Protein AF-A0AAW8CH54-F1 (afdb_monomer_lite)

Radius of gyration: 18.56 Å; chains: 1; bounding box: 41×21×56 Å

pLDDT: mean 78.6, std 15.04, range [51.03, 94.31]

Sequence (72 aa):
MIYSIEELKQKIRSLDEKIETAQSQVSFNGRSVSYQVSEWTKQRDRYQRMLDEQLALTKSNAKKHRIKYARF

Structure (mmCIF, N/CA/C/O backbone):
data_AF-A0AAW8CH54-F1
#
_entry.id   AF-A0AAW8CH54-F1
#
loop_
_atom_site.group_PDB
_atom_site.id
_atom_site.type_symbol
_atom_site.label_atom_id
_atom_site.label_alt_id
_atom_site.label_comp_id
_atom_site.label_asym_id
_atom_site.label_entity_id
_atom_site.label_seq_id
_atom_site.pdbx_PDB_ins_code
_atom_site.Cartn_x
_atom_site.Cartn_y
_atom_site.Cartn_z
_atom_site.occupancy
_atom_site.B_iso_or_equiv
_atom_site.auth_seq_id
_atom_site.auth_comp_id
_atom_site.auth_asym_id
_atom_site.auth_atom_id
_atom_site.pdbx_PDB_model_num
ATOM 1 N N . MET A 1 1 ? -8.898 -10.436 11.306 1.00 59.25 1 MET A N 1
ATOM 2 C CA . MET A 1 1 ? -8.003 -9.607 10.466 1.00 59.25 1 MET A CA 1
ATOM 3 C C . MET A 1 1 ? -6.612 -10.199 10.548 1.00 59.25 1 MET A C 1
ATOM 5 O O . MET A 1 1 ? -6.199 -10.517 11.651 1.00 59.25 1 MET A O 1
ATOM 9 N N . ILE A 1 2 ? -5.945 -10.408 9.410 1.00 79.44 2 ILE A N 1
ATOM 10 C CA . ILE A 1 2 ? -4.650 -11.115 9.347 1.00 79.44 2 ILE A CA 1
ATOM 11 C C . ILE A 1 2 ? -3.464 -10.180 9.663 1.00 79.44 2 ILE A C 1
ATOM 13 O O . ILE A 1 2 ? -2.421 -10.663 10.077 1.00 79.44 2 ILE A O 1
ATOM 17 N N . TYR A 1 3 ? -3.631 -8.858 9.522 1.00 84.44 3 TYR A N 1
ATOM 18 C CA . TYR A 1 3 ? -2.585 -7.858 9.777 1.00 84.44 3 TYR A CA 1
ATOM 19 C C . TYR A 1 3 ? -3.039 -6.805 10.790 1.00 84.44 3 TYR A C 1
ATOM 21 O O . TYR A 1 3 ? -4.202 -6.389 10.768 1.00 84.44 3 TYR A O 1
ATOM 29 N N . SER A 1 4 ? -2.123 -6.359 11.645 1.00 87.94 4 SER A N 1
ATOM 30 C CA . SER A 1 4 ? -2.302 -5.228 12.559 1.00 87.94 4 SER A CA 1
ATOM 31 C C . SER A 1 4 ? -2.149 -3.876 11.845 1.00 87.94 4 SER A C 1
ATOM 33 O O . SER A 1 4 ? -1.598 -3.795 10.747 1.00 87.94 4 SER A O 1
ATOM 35 N N . ILE A 1 5 ? -2.601 -2.793 12.491 1.00 87.62 5 ILE A N 1
ATOM 36 C CA . ILE A 1 5 ? -2.456 -1.415 11.982 1.00 87.62 5 ILE A CA 1
ATOM 37 C C . ILE A 1 5 ? -0.988 -1.099 11.668 1.00 87.62 5 ILE A C 1
ATOM 39 O O . ILE A 1 5 ? -0.692 -0.497 10.636 1.00 87.62 5 ILE A O 1
ATOM 43 N N . GLU A 1 6 ? -0.068 -1.495 12.550 1.00 89.00 6 GLU A N 1
ATOM 44 C CA . GLU A 1 6 ? 1.356 -1.194 12.386 1.00 89.00 6 GLU A CA 1
ATOM 45 C C . GLU A 1 6 ? 1.968 -2.000 11.236 1.00 89.00 6 GLU A C 1
ATOM 47 O O . GLU A 1 6 ? 2.689 -1.445 10.408 1.00 89.00 6 GLU A O 1
ATOM 52 N N . GLU A 1 7 ? 1.590 -3.273 11.098 1.00 90.44 7 GLU A N 1
ATOM 53 C CA . GLU A 1 7 ? 2.001 -4.108 9.963 1.00 90.44 7 GLU A CA 1
ATOM 54 C C . GLU A 1 7 ? 1.469 -3.565 8.632 1.00 90.44 7 GLU A C 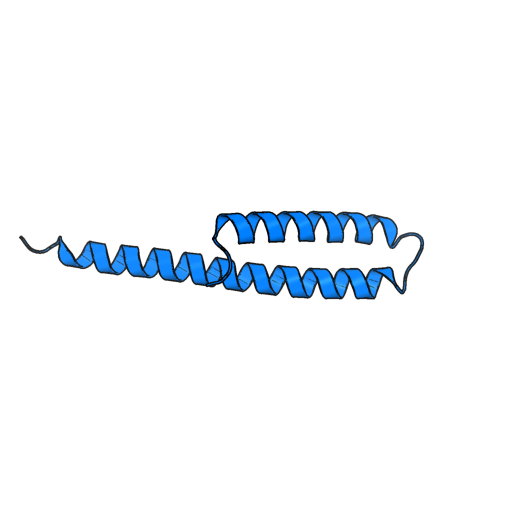1
ATOM 56 O O . GLU A 1 7 ? 2.200 -3.539 7.643 1.00 90.44 7 GLU A O 1
ATOM 61 N N . LEU A 1 8 ? 0.218 -3.091 8.588 1.00 90.62 8 LEU A N 1
ATOM 62 C CA . LEU A 1 8 ? -0.347 -2.461 7.391 1.00 90.62 8 LEU A CA 1
ATOM 63 C C . LEU A 1 8 ? 0.429 -1.196 7.013 1.00 90.62 8 LEU A C 1
ATOM 65 O O . LEU A 1 8 ? 0.778 -1.024 5.847 1.00 90.62 8 LEU A O 1
ATOM 69 N N . LYS A 1 9 ? 0.774 -0.346 7.988 1.00 91.19 9 LYS A N 1
ATOM 70 C CA . LYS A 1 9 ? 1.597 0.850 7.750 1.00 91.19 9 LYS A CA 1
ATOM 71 C C . LYS A 1 9 ? 2.994 0.507 7.239 1.00 91.19 9 LYS A C 1
ATOM 73 O O . LYS A 1 9 ? 3.474 1.170 6.324 1.00 91.19 9 LYS A O 1
ATOM 78 N N . GLN A 1 10 ? 3.652 -0.497 7.819 1.00 93.44 10 GLN A N 1
ATOM 79 C CA . GLN A 1 10 ? 4.974 -0.942 7.368 1.00 93.44 10 GLN A CA 1
ATOM 80 C C . GLN A 1 10 ? 4.920 -1.501 5.943 1.00 93.44 10 GLN A C 1
ATOM 82 O O . GLN A 1 10 ? 5.763 -1.165 5.113 1.00 93.44 10 GLN A O 1
ATOM 87 N N . LYS A 1 11 ? 3.895 -2.300 5.626 1.00 92.12 11 LYS A N 1
ATOM 88 C CA . LYS A 1 11 ? 3.687 -2.836 4.276 1.00 92.12 11 LYS A CA 1
ATOM 89 C C . LYS A 1 11 ? 3.418 -1.751 3.240 1.00 92.12 11 LYS A C 1
ATOM 91 O O . LYS A 1 11 ? 3.956 -1.845 2.142 1.00 92.12 11 LYS A O 1
ATOM 96 N N . ILE A 1 12 ? 2.616 -0.740 3.580 1.00 92.75 12 ILE A N 1
ATOM 97 C CA . ILE A 1 12 ? 2.361 0.414 2.706 1.00 92.75 12 ILE A CA 1
ATOM 98 C C . ILE A 1 12 ? 3.668 1.161 2.434 1.00 92.75 12 ILE A C 1
ATOM 100 O O . ILE A 1 12 ? 4.007 1.334 1.270 1.00 92.75 12 ILE A O 1
ATOM 104 N N . ARG A 1 13 ? 4.455 1.488 3.472 1.00 94.00 13 ARG A N 1
ATOM 105 C CA . ARG A 1 13 ? 5.759 2.157 3.300 1.00 94.00 13 ARG A CA 1
ATOM 106 C C . ARG A 1 13 ? 6.713 1.361 2.409 1.00 94.00 13 ARG A C 1
ATOM 108 O O . ARG A 1 13 ? 7.268 1.912 1.470 1.00 94.00 13 ARG A O 1
ATOM 115 N N . SER A 1 14 ? 6.841 0.055 2.645 1.00 94.06 14 SER A N 1
ATOM 116 C CA . SER A 1 14 ? 7.699 -0.805 1.818 1.00 94.06 14 SER A CA 1
ATOM 117 C C . SER A 1 14 ? 7.242 -0.872 0.355 1.00 94.06 14 SER A C 1
ATOM 119 O O . SER A 1 14 ? 8.070 -0.991 -0.547 1.00 94.06 14 SER A O 1
ATOM 121 N N . LEU A 1 15 ? 5.930 -0.827 0.098 1.00 92.62 15 LEU A N 1
ATOM 122 C CA . LEU A 1 15 ? 5.402 -0.775 -1.265 1.00 92.62 15 LEU A CA 1
ATOM 123 C C . LEU A 1 15 ? 5.630 0.588 -1.915 1.00 92.62 15 LEU A C 1
ATOM 125 O O . LEU A 1 15 ? 6.013 0.615 -3.079 1.00 92.62 15 LEU A O 1
ATOM 129 N N . ASP A 1 16 ? 5.439 1.682 -1.179 1.00 91.25 16 ASP A N 1
ATOM 130 C CA . ASP A 1 16 ? 5.699 3.037 -1.672 1.00 91.25 16 ASP A CA 1
ATOM 131 C C . ASP A 1 16 ? 7.184 3.191 -2.067 1.00 91.25 16 ASP A C 1
ATOM 133 O O . ASP A 1 16 ? 7.472 3.598 -3.191 1.00 91.25 16 ASP A O 1
ATOM 137 N N . GLU A 1 17 ? 8.123 2.728 -1.231 1.00 92.62 17 GLU A N 1
ATOM 138 C CA . GLU A 1 17 ? 9.568 2.718 -1.540 1.00 92.62 17 GLU A CA 1
ATOM 139 C C . GLU A 1 17 ? 9.898 1.900 -2.802 1.00 92.62 17 GLU A C 1
ATOM 141 O O . GLU A 1 17 ? 10.704 2.311 -3.644 1.00 92.62 17 GLU A O 1
ATOM 146 N N . LYS A 1 18 ? 9.262 0.732 -2.974 1.00 90.12 18 LYS A N 1
ATOM 147 C CA . LYS A 1 18 ? 9.440 -0.109 -4.171 1.00 90.12 18 LYS A CA 1
ATOM 148 C C . LYS A 1 18 ? 8.904 0.568 -5.426 1.00 90.12 18 LYS A C 1
ATOM 150 O O . LYS A 1 18 ? 9.556 0.506 -6.467 1.00 90.12 18 LYS A O 1
ATOM 155 N N . ILE A 1 19 ? 7.735 1.201 -5.333 1.00 88.75 19 ILE A N 1
ATOM 156 C CA . ILE A 1 19 ? 7.125 1.949 -6.435 1.00 88.75 19 ILE A CA 1
ATOM 157 C C . ILE A 1 19 ? 8.033 3.108 -6.841 1.00 88.75 19 ILE A C 1
ATOM 159 O O . ILE A 1 19 ? 8.321 3.240 -8.026 1.00 88.75 19 ILE A O 1
ATOM 163 N N . GLU A 1 20 ? 8.533 3.889 -5.884 1.00 88.56 20 GLU A N 1
ATOM 164 C CA . GLU A 1 20 ? 9.428 5.023 -6.136 1.00 88.56 20 GLU A CA 1
ATOM 165 C C . GLU A 1 20 ? 10.750 4.577 -6.784 1.00 88.56 20 GLU A C 1
ATOM 167 O O . GLU A 1 20 ? 11.194 5.143 -7.789 1.00 88.56 20 GLU A O 1
ATOM 172 N N . THR A 1 21 ? 11.336 3.490 -6.274 1.00 88.19 21 THR A N 1
ATOM 173 C CA . THR A 1 21 ? 12.563 2.900 -6.831 1.00 88.19 21 THR A CA 1
ATOM 174 C C . THR A 1 21 ? 12.345 2.426 -8.267 1.00 88.19 21 THR A C 1
ATOM 176 O O . THR A 1 21 ? 13.141 2.731 -9.156 1.00 88.19 21 THR A O 1
ATOM 179 N N . ALA A 1 22 ? 11.251 1.705 -8.526 1.00 84.50 22 ALA A N 1
ATOM 180 C CA . ALA A 1 22 ? 10.939 1.238 -9.870 1.00 84.50 22 ALA A CA 1
ATOM 181 C C . ALA A 1 22 ? 10.605 2.388 -10.817 1.00 84.50 22 ALA A C 1
ATOM 183 O O . ALA A 1 22 ? 11.118 2.396 -11.929 1.00 84.50 22 ALA A O 1
ATOM 184 N N . GLN A 1 23 ? 9.815 3.378 -10.396 1.00 81.31 23 GLN A N 1
ATOM 185 C CA . GLN A 1 23 ? 9.515 4.568 -11.198 1.00 81.31 23 GLN A CA 1
ATOM 186 C C . GLN A 1 23 ? 10.789 5.325 -11.588 1.00 81.31 23 GLN A C 1
ATOM 188 O O . GLN A 1 23 ? 10.919 5.736 -12.739 1.00 81.31 23 GLN A O 1
ATOM 193 N N . SER A 1 24 ? 11.769 5.409 -10.686 1.00 78.81 24 SER A N 1
ATOM 194 C CA . SER A 1 24 ? 13.090 5.979 -10.982 1.00 78.81 24 SER A CA 1
ATOM 195 C C . SER A 1 24 ? 13.861 5.162 -12.037 1.00 78.81 24 SER A C 1
ATOM 197 O O . SER A 1 24 ? 14.557 5.730 -12.882 1.00 78.81 24 SER A O 1
ATOM 199 N N . GLN A 1 25 ? 13.683 3.835 -12.058 1.00 71.31 25 GLN A N 1
ATOM 200 C CA . GLN A 1 25 ? 14.264 2.920 -13.055 1.00 71.31 25 GLN A CA 1
ATOM 201 C C . GLN A 1 25 ? 13.493 2.848 -14.391 1.00 71.31 25 GLN A C 1
ATOM 203 O O . GLN A 1 25 ? 14.057 2.401 -15.394 1.00 71.31 25 GLN A O 1
ATOM 208 N N . VAL A 1 26 ? 12.225 3.292 -14.455 1.00 57.16 26 VAL A N 1
ATOM 209 C CA . VAL A 1 26 ? 11.413 3.313 -15.699 1.00 57.16 26 VAL A CA 1
ATOM 210 C C . VAL A 1 26 ? 12.088 4.131 -16.804 1.00 57.16 26 VAL A C 1
ATOM 212 O O . VAL A 1 26 ? 11.873 3.836 -17.980 1.00 57.16 26 VAL A O 1
ATOM 215 N N . SER A 1 27 ? 12.961 5.081 -16.448 1.00 57.78 27 SER A N 1
ATOM 216 C CA . SER A 1 27 ? 13.779 5.856 -17.390 1.00 57.78 27 SER A CA 1
ATOM 217 C C . SER A 1 27 ? 14.641 4.996 -18.335 1.00 57.78 27 SER A C 1
ATOM 219 O O . SER A 1 27 ? 15.059 5.503 -19.373 1.00 57.78 27 SER A O 1
ATOM 221 N N . PHE A 1 28 ? 14.851 3.702 -18.042 1.00 54.19 28 PHE A N 1
ATOM 222 C CA . PHE A 1 28 ? 15.702 2.810 -18.842 1.00 54.19 28 PHE A CA 1
ATOM 223 C C . PHE A 1 28 ? 15.001 1.561 -19.437 1.00 54.19 28 PHE A C 1
ATOM 225 O O . PHE A 1 28 ? 15.470 1.048 -20.446 1.00 54.19 28 PHE A O 1
ATOM 232 N N . ASN A 1 29 ? 13.876 1.068 -18.879 1.00 57.34 29 ASN A N 1
ATOM 233 C CA . ASN A 1 29 ? 13.317 -0.279 -19.183 1.00 57.34 29 ASN A CA 1
ATOM 234 C C . ASN A 1 29 ? 11.770 -0.333 -19.368 1.00 57.34 29 ASN A C 1
ATOM 236 O O . ASN A 1 29 ? 11.089 -1.233 -18.869 1.00 57.34 29 ASN A O 1
ATOM 240 N N . GLY A 1 30 ? 11.192 0.639 -20.082 1.00 62.12 30 GLY A N 1
ATOM 241 C CA . GLY A 1 30 ? 9.775 1.068 -20.086 1.00 62.12 30 GLY A CA 1
ATOM 242 C C . GLY A 1 30 ? 8.596 0.109 -20.384 1.00 62.12 30 GLY A C 1
ATOM 243 O O . GLY A 1 30 ? 7.528 0.608 -20.725 1.00 62.12 30 GLY A O 1
ATOM 244 N N . ARG A 1 31 ? 8.686 -1.224 -20.244 1.00 62.62 31 ARG A N 1
ATOM 245 C CA . ARG A 1 31 ? 7.502 -2.122 -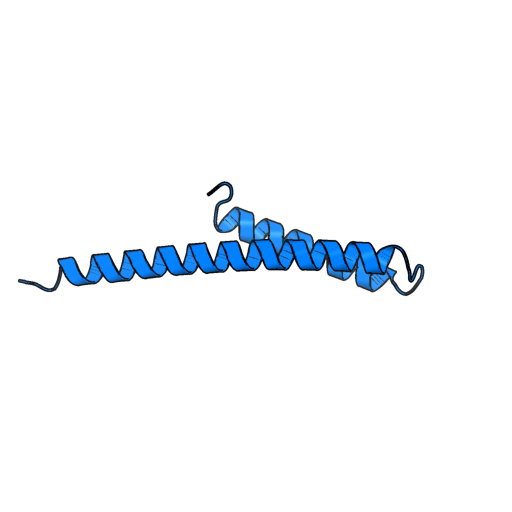20.364 1.00 62.62 31 ARG A CA 1
ATOM 246 C C . ARG A 1 31 ? 7.273 -3.044 -19.168 1.00 62.62 31 ARG A C 1
ATOM 248 O O . ARG A 1 31 ? 6.167 -3.086 -18.638 1.00 62.62 31 ARG A O 1
ATOM 255 N N . SER A 1 32 ? 8.300 -3.747 -18.705 1.00 64.44 32 SER A N 1
ATOM 256 C CA . SER A 1 32 ? 8.205 -4.656 -17.550 1.00 64.44 32 SER A CA 1
ATOM 257 C C . SER A 1 32 ? 7.993 -3.902 -16.234 1.00 64.44 32 SER A C 1
ATOM 259 O O . SER A 1 32 ? 7.210 -4.330 -15.387 1.00 64.44 32 SER A O 1
ATOM 261 N N . VAL A 1 33 ? 8.619 -2.733 -16.104 1.00 68.31 33 VAL A N 1
ATOM 262 C CA . VAL A 1 33 ? 8.541 -1.904 -14.897 1.00 68.31 33 VAL A CA 1
ATOM 263 C C . VAL A 1 33 ? 7.146 -1.285 -14.719 1.00 68.31 33 VAL A C 1
ATOM 265 O O . VAL A 1 33 ? 6.649 -1.196 -13.601 1.00 68.31 33 VAL A O 1
ATOM 268 N N . SER A 1 34 ? 6.455 -0.939 -15.813 1.00 77.25 34 SER A N 1
ATOM 269 C CA . SER A 1 34 ? 5.0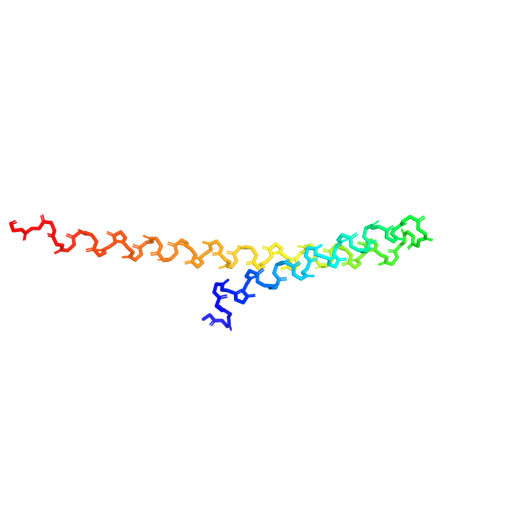98 -0.366 -15.758 1.00 77.25 34 SER A CA 1
ATOM 270 C C . SER A 1 34 ? 4.069 -1.348 -15.181 1.00 77.25 34 SER A C 1
ATOM 272 O O . SER A 1 34 ? 3.256 -0.971 -14.334 1.00 77.25 34 SER A O 1
ATOM 274 N N . TYR A 1 35 ? 4.145 -2.627 -15.567 1.00 83.38 35 TYR A N 1
ATOM 275 C CA . TYR A 1 35 ? 3.281 -3.670 -15.012 1.00 83.38 35 TYR A CA 1
ATOM 276 C C . TYR A 1 35 ? 3.560 -3.915 -13.522 1.00 83.38 35 TYR A C 1
ATOM 278 O O . TYR A 1 35 ? 2.628 -3.966 -12.722 1.00 83.38 35 TYR A O 1
ATOM 286 N N . GLN A 1 36 ? 4.834 -4.008 -13.127 1.00 83.44 36 GLN A N 1
ATOM 287 C CA . GLN A 1 36 ? 5.216 -4.215 -11.725 1.00 83.44 36 GLN A CA 1
ATOM 288 C C . GLN A 1 36 ? 4.775 -3.055 -10.828 1.00 83.44 36 GLN A C 1
ATOM 290 O O . GLN A 1 36 ? 4.185 -3.292 -9.775 1.00 83.44 36 GLN A O 1
ATOM 295 N N . VAL A 1 37 ? 4.983 -1.813 -11.279 1.00 87.44 37 VAL A N 1
ATOM 296 C CA . VAL A 1 37 ? 4.495 -0.615 -10.585 1.00 87.44 37 VAL A CA 1
ATOM 297 C C . VAL A 1 37 ? 2.977 -0.674 -10.433 1.00 87.44 37 VAL A C 1
ATOM 299 O O . VAL A 1 37 ? 2.483 -0.499 -9.325 1.00 87.44 37 VAL A O 1
ATOM 302 N N . SER A 1 38 ? 2.235 -1.008 -11.497 1.00 88.38 38 SER A N 1
ATOM 303 C CA . SER A 1 38 ? 0.773 -1.136 -11.436 1.00 88.38 38 SER A CA 1
ATOM 304 C C . SER A 1 38 ? 0.312 -2.170 -10.401 1.00 88.38 38 SER A C 1
ATOM 306 O O . SER A 1 38 ? -0.604 -1.904 -9.619 1.00 88.38 38 SER A O 1
ATOM 308 N N . GLU A 1 39 ? 0.953 -3.338 -10.352 1.00 90.88 39 GLU A N 1
ATOM 309 C CA . GLU A 1 39 ? 0.614 -4.386 -9.387 1.00 90.88 39 GLU A CA 1
ATOM 310 C C . GLU A 1 39 ? 0.940 -3.983 -7.943 1.00 90.88 39 GLU A C 1
ATOM 312 O O . GLU A 1 39 ? 0.136 -4.230 -7.036 1.00 90.88 39 GLU A O 1
ATOM 317 N N . TRP A 1 40 ? 2.072 -3.313 -7.714 1.00 92.38 40 TRP A N 1
ATOM 318 C CA . TRP A 1 40 ? 2.418 -2.782 -6.396 1.00 92.38 40 TRP A CA 1
ATOM 319 C C . TRP A 1 40 ? 1.466 -1.673 -5.955 1.00 92.38 40 TRP A C 1
ATOM 321 O O . TRP A 1 40 ? 1.017 -1.699 -4.809 1.00 92.38 40 TRP A O 1
ATOM 331 N N . THR A 1 41 ? 1.066 -0.768 -6.853 1.00 91.19 41 THR A N 1
ATOM 332 C CA . THR A 1 41 ? 0.061 0.264 -6.559 1.00 91.19 41 THR A CA 1
ATOM 333 C C . THR A 1 41 ? -1.272 -0.368 -6.154 1.00 91.19 41 THR A C 1
ATOM 335 O O . THR A 1 41 ? -1.828 -0.019 -5.115 1.00 91.19 41 THR A O 1
ATOM 338 N N . LYS A 1 42 ? -1.751 -1.385 -6.885 1.00 94.31 42 LYS A N 1
ATOM 339 C CA . LYS A 1 42 ? -2.978 -2.116 -6.513 1.00 94.31 42 LYS A CA 1
ATOM 340 C C . LYS A 1 42 ? -2.864 -2.781 -5.140 1.00 94.31 42 LYS A C 1
ATOM 342 O O . LYS A 1 42 ? -3.837 -2.809 -4.386 1.00 94.31 42 LYS A O 1
ATOM 347 N N . GLN A 1 43 ? -1.706 -3.358 -4.810 1.00 92.19 43 GLN A N 1
ATOM 348 C CA . GLN A 1 43 ? -1.466 -3.945 -3.487 1.00 92.19 43 GLN A CA 1
ATOM 349 C C . GLN A 1 43 ? -1.477 -2.885 -2.383 1.00 92.19 43 GLN A C 1
ATOM 351 O O . GLN A 1 43 ? -2.101 -3.097 -1.342 1.00 92.19 43 GLN A O 1
ATOM 356 N N . ARG A 1 44 ? -0.839 -1.742 -2.630 1.00 93.88 44 ARG A N 1
ATOM 357 C CA . ARG A 1 44 ? -0.781 -0.605 -1.713 1.00 93.88 44 ARG A CA 1
ATOM 358 C C . ARG A 1 44 ? -2.175 -0.055 -1.426 1.00 93.88 44 ARG A C 1
ATOM 360 O O . ARG A 1 44 ? -2.533 0.103 -0.263 1.00 93.88 44 ARG A O 1
ATOM 367 N N . ASP A 1 45 ? -3.001 0.112 -2.456 1.00 92.94 45 ASP A N 1
ATOM 368 C CA . ASP A 1 45 ? -4.387 0.570 -2.309 1.00 92.94 45 ASP A CA 1
ATOM 369 C C . ASP A 1 45 ? -5.253 -0.413 -1.515 1.00 92.94 45 ASP A C 1
ATOM 371 O O . ASP A 1 45 ? -6.093 0.000 -0.713 1.00 92.94 45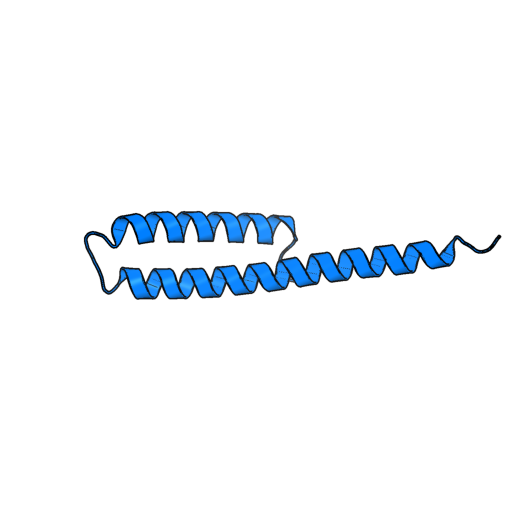 ASP A O 1
ATOM 375 N N . ARG A 1 46 ? -5.040 -1.725 -1.684 1.00 93.19 46 ARG A N 1
ATOM 376 C CA . ARG A 1 46 ? -5.720 -2.736 -0.859 1.00 93.19 46 ARG A CA 1
ATOM 377 C C . ARG A 1 46 ? -5.343 -2.603 0.613 1.00 93.19 46 ARG A C 1
ATOM 379 O O . ARG A 1 46 ? -6.236 -2.584 1.457 1.00 93.19 46 ARG A O 1
ATOM 386 N N . TYR A 1 47 ? -4.053 -2.481 0.926 1.00 92.06 47 TYR A N 1
ATOM 387 C CA . TYR A 1 47 ? -3.615 -2.303 2.312 1.00 92.06 47 TYR A CA 1
ATOM 388 C C . TYR A 1 47 ? -4.090 -0.977 2.909 1.00 92.06 47 TYR A C 1
ATOM 390 O O . TYR A 1 47 ? -4.467 -0.955 4.079 1.00 92.06 47 TYR A O 1
ATOM 398 N N . GLN A 1 48 ? -4.151 0.091 2.111 1.00 91.38 48 GLN A N 1
ATOM 399 C CA . GLN A 1 48 ? -4.697 1.376 2.540 1.00 91.38 48 GLN A CA 1
ATOM 400 C C . GLN A 1 48 ? -6.177 1.256 2.927 1.00 91.38 48 GLN A C 1
ATOM 402 O O . GLN A 1 48 ? -6.550 1.681 4.015 1.00 91.38 48 GLN A O 1
ATOM 407 N N . ARG A 1 49 ? -7.008 0.590 2.112 1.00 92.75 49 ARG A N 1
ATOM 408 C CA . ARG A 1 49 ? -8.422 0.350 2.466 1.00 92.75 49 ARG A CA 1
ATOM 409 C C . ARG A 1 49 ? -8.568 -0.466 3.747 1.00 92.75 49 ARG A C 1
ATOM 411 O O . ARG A 1 49 ? -9.369 -0.112 4.604 1.00 92.75 49 ARG A O 1
ATOM 418 N N . MET A 1 50 ? -7.764 -1.519 3.914 1.00 90.75 50 MET A N 1
ATOM 419 C CA . MET A 1 50 ? -7.776 -2.323 5.144 1.00 90.75 50 MET A CA 1
ATOM 420 C C . MET A 1 50 ? -7.373 -1.495 6.374 1.00 90.75 50 MET A C 1
ATOM 422 O O . MET A 1 50 ? -7.931 -1.685 7.455 1.00 90.75 50 MET A O 1
ATOM 426 N N . LEU A 1 51 ? -6.418 -0.572 6.221 1.00 90.06 51 LEU A N 1
ATOM 427 C CA . LEU A 1 51 ? -6.004 0.349 7.278 1.00 90.06 51 LEU A CA 1
ATOM 428 C C . LEU A 1 51 ? -7.132 1.329 7.625 1.00 90.06 51 LEU A C 1
ATOM 430 O O . LEU A 1 51 ? -7.431 1.529 8.803 1.00 90.06 51 LEU A O 1
ATOM 434 N N . ASP A 1 52 ? -7.788 1.896 6.616 1.00 89.50 52 ASP A N 1
ATOM 435 C CA . ASP A 1 52 ? -8.901 2.827 6.797 1.00 89.50 52 ASP A CA 1
ATOM 436 C C . ASP A 1 52 ? -10.091 2.147 7.493 1.00 89.50 52 ASP A C 1
ATOM 438 O O . ASP A 1 52 ? -10.665 2.709 8.428 1.00 89.50 52 ASP A O 1
ATOM 442 N N . GLU A 1 53 ? -10.408 0.902 7.127 1.00 89.19 53 GLU A N 1
ATOM 443 C CA . GLU A 1 53 ? -11.416 0.076 7.801 1.00 89.19 53 GLU A CA 1
ATOM 444 C C . GLU A 1 53 ? -11.056 -0.187 9.272 1.00 89.19 53 GLU A C 1
ATOM 446 O O . GLU A 1 53 ? -11.907 -0.039 10.153 1.00 89.19 53 GLU A O 1
ATOM 451 N N . GLN A 1 54 ? -9.795 -0.518 9.577 1.00 87.25 54 GLN A N 1
ATOM 452 C CA . GLN A 1 54 ? -9.331 -0.711 10.960 1.00 87.25 54 GLN A CA 1
ATOM 453 C C . GLN A 1 54 ? -9.445 0.564 11.795 1.00 87.25 54 GLN A C 1
ATOM 455 O O . GLN A 1 54 ? -9.906 0.533 12.944 1.00 87.25 54 GLN A O 1
ATOM 460 N N . LEU A 1 55 ? -9.057 1.701 11.224 1.00 86.38 55 LEU A N 1
ATOM 461 C CA . LEU A 1 55 ? -9.173 2.998 11.879 1.00 86.38 55 LEU A CA 1
ATOM 462 C C . LEU A 1 55 ? -10.641 3.387 12.091 1.00 86.38 55 LEU A C 1
ATOM 464 O O . LEU A 1 55 ? -10.991 3.893 13.162 1.00 86.38 55 LEU A O 1
ATOM 468 N N . ALA A 1 56 ? -11.512 3.113 11.119 1.00 85.81 56 ALA A N 1
ATOM 469 C CA . ALA A 1 56 ? -12.947 3.350 11.226 1.00 85.81 56 ALA A CA 1
ATOM 470 C C . ALA A 1 56 ? -13.592 2.475 12.313 1.00 85.81 56 ALA A C 1
ATOM 472 O O . ALA A 1 56 ? -14.333 2.992 13.155 1.00 85.81 56 ALA A O 1
ATOM 473 N N . LEU A 1 57 ? -13.256 1.182 12.369 1.00 80.69 57 LEU A N 1
ATOM 474 C CA . LEU A 1 57 ? -13.710 0.267 13.421 1.00 80.69 57 LEU A CA 1
ATOM 475 C C . LEU A 1 57 ? -13.261 0.745 14.806 1.00 80.69 57 LEU A C 1
ATOM 477 O O . LEU A 1 57 ? -14.081 0.825 15.724 1.00 80.69 57 LEU A O 1
ATOM 481 N N . THR A 1 58 ? -11.999 1.158 14.941 1.00 76.25 58 THR A N 1
ATOM 482 C CA . THR A 1 58 ? -11.440 1.680 16.199 1.00 76.25 58 THR A CA 1
ATOM 483 C C . THR A 1 58 ? -12.166 2.951 16.654 1.00 76.25 58 THR A C 1
ATOM 485 O O . THR A 1 58 ? -12.592 3.051 17.808 1.00 76.25 58 THR A O 1
ATOM 488 N N . LYS A 1 59 ? -12.408 3.900 15.738 1.00 66.06 59 LYS A N 1
ATOM 489 C CA . LYS A 1 59 ? -13.180 5.126 16.016 1.00 66.06 59 LYS A CA 1
ATOM 490 C C . LYS A 1 59 ? -14.644 4.830 16.368 1.00 66.06 59 LYS A C 1
ATOM 492 O O . LYS A 1 59 ? -15.202 5.479 17.254 1.00 66.06 59 LYS A O 1
ATOM 497 N N . SER A 1 60 ? -15.268 3.847 15.719 1.00 60.91 60 SER A N 1
ATOM 498 C CA . SER A 1 60 ? -16.656 3.452 15.999 1.00 60.91 60 SER A CA 1
ATOM 499 C C . SER A 1 60 ? -16.817 2.848 17.402 1.00 60.91 60 SER A C 1
ATOM 501 O O . SER A 1 60 ? -17.765 3.186 18.117 1.00 60.91 60 SER A O 1
ATOM 503 N N . ASN A 1 61 ? -15.850 2.035 17.841 1.00 58.47 61 ASN A N 1
ATOM 504 C CA . ASN A 1 61 ? -15.835 1.448 19.179 1.00 58.47 61 ASN A CA 1
ATOM 505 C C . ASN A 1 61 ? -15.593 2.510 20.262 1.00 58.47 61 ASN A C 1
ATOM 507 O O . ASN A 1 61 ? -16.290 2.513 21.278 1.00 58.47 61 ASN A O 1
ATOM 511 N N . ALA A 1 62 ? -14.710 3.483 20.013 1.00 58.09 62 ALA A N 1
ATOM 512 C CA . ALA A 1 62 ? -14.511 4.619 20.917 1.00 58.09 62 ALA A CA 1
ATOM 513 C C . ALA A 1 62 ? -15.796 5.453 21.105 1.00 58.09 62 ALA A C 1
ATOM 515 O O . ALA A 1 62 ? -16.109 5.890 22.215 1.00 58.09 62 ALA A O 1
ATOM 516 N N . LYS A 1 63 ? -16.590 5.635 20.039 1.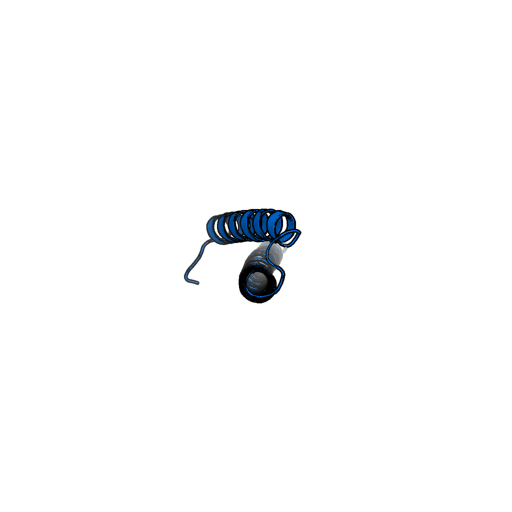00 56.03 63 LYS A N 1
ATOM 517 C CA . LYS A 1 63 ? -17.856 6.383 20.103 1.00 56.03 63 LYS A CA 1
ATOM 518 C C . LYS A 1 63 ? -18.936 5.638 20.900 1.00 56.03 63 LYS A C 1
ATOM 520 O O . LYS A 1 63 ? -19.659 6.270 21.665 1.00 56.03 63 LYS A O 1
ATOM 525 N N . LYS A 1 64 ? -19.011 4.305 20.788 1.00 54.94 64 LYS A N 1
ATOM 526 C CA . LYS A 1 64 ? -19.935 3.472 21.586 1.00 54.94 64 LYS A CA 1
ATOM 527 C C . LYS A 1 64 ? -19.587 3.471 23.080 1.00 54.94 64 LYS A C 1
ATOM 529 O O . LYS A 1 64 ? -20.497 3.502 23.905 1.00 54.94 64 LYS A O 1
ATOM 534 N N . HIS A 1 65 ? -18.300 3.490 23.434 1.00 51.56 65 HIS A N 1
ATOM 535 C CA . HIS A 1 65 ? -17.871 3.571 24.837 1.00 51.56 65 HIS A CA 1
ATOM 536 C C . HIS A 1 65 ? -18.205 4.916 25.494 1.00 51.56 65 HIS A C 1
ATOM 538 O O . HIS A 1 65 ? -18.568 4.936 26.666 1.00 51.56 65 HIS A O 1
ATOM 544 N N . ARG A 1 66 ? -18.166 6.033 24.755 1.00 53.06 66 ARG A N 1
ATOM 545 C CA . ARG A 1 66 ? -18.521 7.357 25.303 1.00 53.06 66 ARG A CA 1
ATOM 546 C C . ARG A 1 66 ? -19.989 7.493 25.714 1.00 53.06 66 ARG A C 1
ATOM 548 O O . ARG A 1 66 ? -20.282 8.243 26.635 1.00 53.06 66 ARG A O 1
ATOM 555 N N . ILE A 1 67 ? -20.903 6.766 25.071 1.00 57.28 67 ILE A N 1
ATOM 556 C CA . ILE A 1 67 ? -22.344 6.876 25.357 1.00 57.28 67 ILE A CA 1
ATOM 557 C C . ILE A 1 67 ? -22.720 6.153 26.664 1.00 57.28 67 ILE A C 1
ATOM 559 O O . ILE A 1 67 ? -23.692 6.529 27.311 1.00 57.28 67 ILE A O 1
ATOM 563 N N . LYS A 1 68 ? -21.940 5.157 27.107 1.00 54.25 68 LYS A N 1
ATOM 564 C CA . LYS A 1 68 ? -22.271 4.364 28.305 1.00 54.25 68 LYS A CA 1
ATOM 565 C C . LYS A 1 68 ? -21.974 5.051 29.644 1.00 54.25 68 LYS A C 1
ATOM 567 O O . LYS A 1 68 ? -22.502 4.597 30.650 1.00 54.25 68 LYS A O 1
ATOM 572 N N . TYR A 1 69 ? -21.185 6.126 29.667 1.00 54.94 69 TYR A N 1
ATOM 573 C CA . TYR A 1 69 ? -20.782 6.801 30.914 1.00 54.94 69 TYR A CA 1
ATOM 574 C C . TYR A 1 69 ? -21.359 8.214 31.085 1.00 54.94 69 TYR A C 1
ATOM 576 O O . TYR A 1 69 ? -21.031 8.887 32.051 1.00 54.94 69 TYR A O 1
ATOM 584 N N . ALA A 1 70 ? -22.231 8.671 30.181 1.00 56.44 70 ALA A N 1
ATOM 585 C CA . ALA A 1 70 ? -22.861 9.996 30.254 1.00 56.44 70 ALA A CA 1
ATOM 586 C C . ALA A 1 70 ? -24.238 9.977 30.947 1.00 56.44 70 ALA A C 1
ATOM 588 O O . ALA A 1 70 ? -25.093 10.813 30.661 1.00 56.44 70 ALA A O 1
ATOM 589 N N . ARG A 1 71 ? -24.488 8.988 31.809 1.00 54.94 71 ARG A N 1
ATOM 590 C CA . ARG A 1 71 ? -25.745 8.875 32.549 1.00 54.94 71 ARG A CA 1
ATOM 591 C C . ARG A 1 71 ? -25.454 8.568 34.008 1.00 54.94 71 ARG A C 1
ATOM 593 O O . ARG A 1 71 ? -25.594 7.416 34.383 1.00 54.94 71 ARG A O 1
ATOM 600 N N . PHE A 1 72 ? -25.022 9.576 34.760 1.00 51.03 72 PHE A N 1
ATOM 601 C CA . PHE A 1 72 ? -25.313 9.790 36.181 1.00 51.03 72 PHE A CA 1
ATOM 602 C C . PHE A 1 72 ? -25.035 11.254 36.515 1.00 51.03 72 PHE A C 1
ATOM 604 O O . PHE A 1 72 ? -23.972 11.750 36.080 1.00 51.03 72 PHE A O 1
#

Foldseek 3Di:
DPDDLVRLVVLLVVLVVVLVVLVVVCVPVVPPSVVVSVVSVVVNVVSVVVNVVVVVVVVVVVVVVVVVPPDD

Organism: NCBI:txid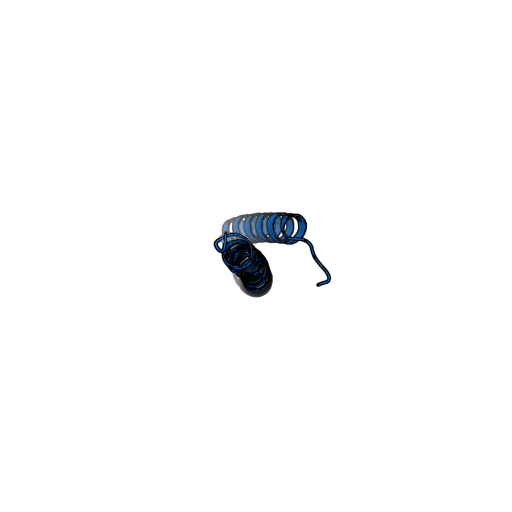2827233

Secondary structure (DSSP, 8-state):
--S-HHHHHHHHHHHHHHHHHHHHHTTT-TTHHHHHHHHHHHHHHHHHHHHHHHHHHHHHHHHHHHHTTS--